Protein AF-A0A1F7PMD1-F1 (afdb_monomer_lite)

Radius of gyration: 20.6 Å; chains: 1; bounding box: 50×35×59 Å

Sequence (156 aa):
MAVTFAEVRRTFRWEDVVGRLDWDPARRLNRAHEACDRWARERSRVALVWVGAGGESRTFTYFDLARLAGRLANALRRLGIGRGDRVAALMPRVPEAYVASLAVWKLGAVFVPLFTGFGPEAPREIEFVPSLPRTESGKIQRALLRRQAAASSAQA

Structure (mmCIF, N/CA/C/O backbone):
data_AF-A0A1F7PMD1-F1
#
_entry.id   AF-A0A1F7PMD1-F1
#
loop_
_atom_site.group_PDB
_atom_site.id
_atom_site.type_symbol
_atom_site.label_atom_id
_atom_site.label_alt_id
_atom_site.label_comp_id
_atom_site.label_asym_id
_atom_site.label_entity_id
_atom_site.label_seq_id
_atom_site.pdbx_PDB_ins_code
_atom_site.Cartn_x
_atom_site.Cartn_y
_atom_site.Cartn_z
_atom_site.occupancy
_atom_site.B_iso_or_equiv
_atom_site.auth_seq_id
_atom_site.auth_comp_id
_atom_site.auth_asym_id
_atom_site.auth_atom_id
_atom_site.pdbx_PDB_model_num
ATOM 1 N N . MET A 1 1 ? 12.268 5.046 -30.726 1.00 62.03 1 MET A N 1
ATOM 2 C CA . MET A 1 1 ? 11.620 6.348 -31.002 1.00 62.03 1 MET A CA 1
ATOM 3 C C . MET A 1 1 ? 10.782 6.729 -29.794 1.00 62.03 1 MET A C 1
ATOM 5 O O . MET A 1 1 ? 10.149 5.845 -29.230 1.00 62.03 1 MET A O 1
ATOM 9 N N . ALA A 1 2 ? 10.820 7.989 -29.362 1.00 80.19 2 ALA A N 1
ATOM 10 C CA . ALA A 1 2 ? 9.961 8.467 -28.280 1.00 80.19 2 ALA A CA 1
ATOM 11 C C . ALA A 1 2 ? 8.523 8.629 -28.804 1.00 80.19 2 ALA A C 1
ATOM 13 O O . ALA A 1 2 ? 8.331 9.214 -29.865 1.00 80.19 2 ALA A O 1
ATOM 14 N N . VAL A 1 3 ? 7.536 8.091 -28.086 1.00 88.81 3 VAL A N 1
ATOM 15 C CA . VAL A 1 3 ? 6.111 8.232 -28.427 1.00 88.81 3 VAL A CA 1
ATOM 16 C C . VAL A 1 3 ? 5.634 9.619 -27.991 1.00 88.81 3 VAL A C 1
ATOM 18 O O . VAL A 1 3 ? 5.913 10.038 -26.865 1.00 88.81 3 VAL A O 1
ATOM 21 N N . THR A 1 4 ? 4.913 10.339 -28.850 1.00 96.00 4 THR A N 1
ATOM 22 C CA . THR A 1 4 ? 4.354 11.656 -28.507 1.00 96.00 4 THR A CA 1
ATOM 23 C C . THR A 1 4 ? 3.049 11.530 -27.716 1.00 96.00 4 THR A C 1
ATOM 25 O O . THR A 1 4 ? 2.311 10.551 -27.833 1.00 96.00 4 THR A O 1
ATOM 28 N N . PHE A 1 5 ?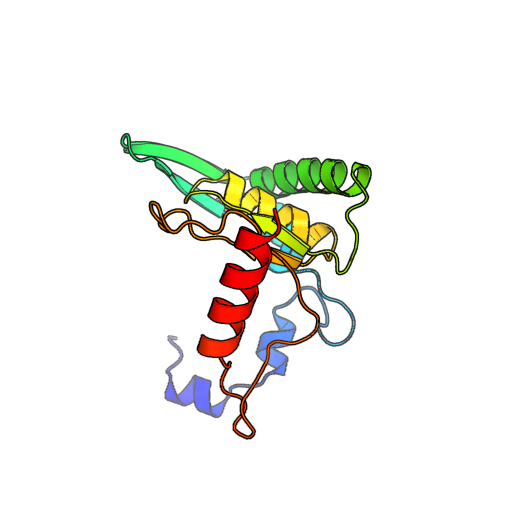 2.698 12.557 -26.937 1.00 95.38 5 PHE A N 1
ATOM 29 C CA . PHE A 1 5 ? 1.410 12.594 -26.232 1.00 95.38 5 PHE A CA 1
ATOM 30 C C . PHE A 1 5 ? 0.210 12.489 -27.189 1.00 95.38 5 PHE A C 1
ATOM 32 O O . PHE A 1 5 ? -0.750 11.774 -26.901 1.00 95.38 5 PHE A O 1
ATOM 39 N N . ALA A 1 6 ? 0.266 13.179 -28.335 1.00 96.75 6 ALA A N 1
ATOM 40 C CA . ALA A 1 6 ? -0.799 13.155 -29.337 1.00 96.75 6 ALA A CA 1
ATOM 41 C C . ALA A 1 6 ? -1.027 11.738 -29.887 1.00 96.75 6 ALA A C 1
ATOM 43 O O . ALA A 1 6 ? -2.174 11.314 -30.048 1.00 96.75 6 ALA A O 1
ATOM 44 N N . GLU A 1 7 ? 0.053 10.986 -30.111 1.00 95.44 7 GLU A N 1
ATOM 45 C CA . GLU A 1 7 ? -0.021 9.584 -30.516 1.00 95.44 7 GLU A CA 1
ATOM 46 C C . GLU A 1 7 ? -0.618 8.713 -29.418 1.00 95.44 7 GLU A C 1
ATOM 48 O O . GLU A 1 7 ? -1.604 8.036 -29.699 1.00 95.44 7 GLU A O 1
ATOM 53 N N . VAL A 1 8 ? -0.110 8.788 -28.177 1.00 94.94 8 VAL A N 1
ATOM 54 C CA . VAL A 1 8 ? -0.663 8.015 -27.046 1.00 94.94 8 VAL A CA 1
ATOM 55 C C . VAL A 1 8 ? -2.157 8.275 -26.902 1.00 94.94 8 VAL A C 1
ATOM 57 O O . VAL A 1 8 ? -2.929 7.331 -26.786 1.00 94.94 8 VAL A O 1
ATOM 60 N N . 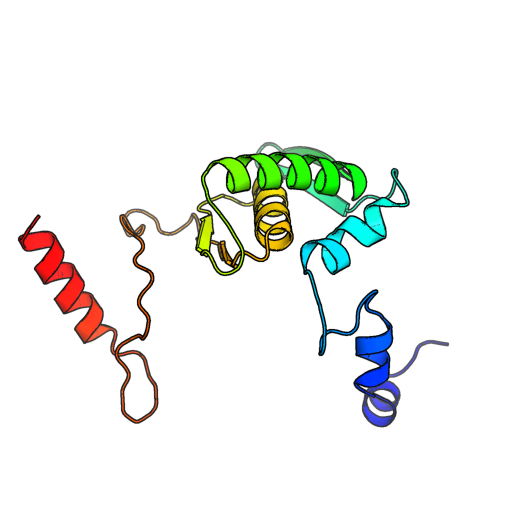ARG A 1 9 ? -2.598 9.538 -26.955 1.00 95.94 9 ARG A N 1
ATOM 61 C CA . ARG A 1 9 ? -4.022 9.883 -26.839 1.00 95.94 9 ARG A CA 1
ATOM 62 C C . ARG A 1 9 ? -4.862 9.246 -27.949 1.00 95.94 9 ARG A C 1
ATOM 64 O O . ARG A 1 9 ? -5.971 8.792 -27.680 1.00 95.94 9 ARG A O 1
ATOM 71 N N . ARG A 1 10 ? -4.362 9.227 -29.187 1.00 96.81 10 ARG A N 1
ATOM 72 C CA . ARG A 1 10 ? -5.074 8.658 -30.344 1.00 96.81 10 ARG A CA 1
ATOM 73 C C . ARG A 1 10 ? -5.130 7.129 -30.287 1.00 96.81 10 ARG A C 1
ATOM 75 O O . ARG A 1 10 ? -6.135 6.531 -30.679 1.00 96.81 10 ARG A O 1
ATOM 82 N N . THR A 1 11 ? -4.053 6.492 -29.836 1.00 96.12 11 THR A N 1
ATOM 83 C CA . THR A 1 11 ? -3.909 5.031 -29.863 1.00 96.12 11 THR A CA 1
ATOM 84 C C . THR A 1 11 ? -4.258 4.348 -28.549 1.00 96.12 11 THR A C 1
ATOM 86 O O . THR A 1 11 ? -4.367 3.131 -28.552 1.00 96.12 11 THR A O 1
ATOM 89 N N . PHE A 1 12 ? -4.491 5.088 -27.460 1.00 96.62 12 PHE A N 1
ATOM 90 C CA . PHE A 1 12 ? -4.806 4.529 -26.145 1.00 96.62 12 PHE A CA 1
ATOM 91 C C . PHE A 1 12 ? -5.970 3.537 -26.194 1.00 96.62 12 PHE A C 1
ATOM 93 O O . PHE A 1 12 ? -7.048 3.850 -26.713 1.00 96.62 12 PHE A O 1
ATOM 100 N N . ARG A 1 13 ? -5.761 2.364 -25.599 1.00 96.25 13 ARG A N 1
ATOM 101 C CA . ARG A 1 13 ? -6.778 1.343 -25.351 1.00 96.25 13 ARG A CA 1
ATOM 102 C C . ARG A 1 13 ? -6.681 0.887 -23.900 1.00 96.25 13 ARG A C 1
ATOM 104 O O . ARG A 1 13 ? -5.585 0.771 -23.352 1.00 96.25 13 ARG A O 1
ATOM 111 N N . TRP A 1 14 ? -7.823 0.637 -23.262 1.00 94.44 14 TRP A N 1
ATOM 112 C CA . TRP A 1 14 ? -7.833 0.141 -21.880 1.00 94.44 14 TRP A CA 1
ATOM 113 C C . TRP A 1 14 ? -7.250 -1.266 -21.795 1.00 94.44 14 TRP A C 1
ATOM 115 O O . TRP A 1 14 ? -6.591 -1.607 -20.814 1.00 94.44 14 TRP A O 1
ATOM 125 N N . GLU A 1 15 ? -7.425 -2.039 -22.857 1.00 94.81 15 GLU A N 1
ATOM 126 C CA . GLU A 1 15 ? -6.883 -3.375 -23.051 1.00 94.81 15 GLU A CA 1
ATOM 127 C C . GLU A 1 15 ? -5.352 -3.374 -22.945 1.00 94.81 15 GLU A C 1
ATOM 129 O O . GLU A 1 15 ? -4.791 -4.264 -22.310 1.00 94.81 15 GLU A O 1
ATOM 134 N N . ASP A 1 16 ? -4.675 -2.333 -23.446 1.00 94.38 16 ASP A N 1
ATOM 135 C CA . ASP A 1 16 ? -3.215 -2.194 -23.337 1.00 94.38 16 ASP A CA 1
ATOM 136 C C . ASP A 1 16 ? -2.756 -1.939 -21.897 1.00 94.38 16 ASP A C 1
ATOM 138 O O . ASP A 1 16 ? -1.632 -2.276 -21.523 1.00 94.38 16 ASP A O 1
ATOM 142 N N . VAL A 1 17 ? -3.597 -1.298 -21.079 1.00 93.88 17 VAL A N 1
ATOM 143 C CA . VAL A 1 17 ? -3.312 -1.058 -19.658 1.00 93.88 17 VAL A CA 1
ATOM 144 C C . VAL A 1 17 ? -3.564 -2.330 -18.860 1.00 93.88 17 VAL A C 1
ATOM 146 O O . VAL A 1 17 ? -2.716 -2.730 -18.063 1.00 93.88 17 VAL A O 1
ATOM 149 N N . VAL A 1 18 ? -4.707 -2.977 -19.095 1.00 94.81 18 VAL A N 1
ATOM 150 C CA . VAL A 1 18 ? -5.086 -4.235 -18.442 1.00 94.81 18 VAL A CA 1
ATOM 151 C C . VAL A 1 18 ? -4.097 -5.347 -18.790 1.00 94.81 18 VAL A C 1
ATOM 153 O O . VAL A 1 18 ? -3.675 -6.073 -17.897 1.00 94.81 18 VAL A O 1
ATOM 156 N N . GLY A 1 19 ? -3.630 -5.414 -20.039 1.00 94.94 19 GLY A N 1
ATOM 157 C CA . GLY A 1 19 ? -2.637 -6.389 -20.495 1.00 94.94 19 GLY A CA 1
ATOM 158 C C . GLY A 1 19 ? -1.256 -6.265 -19.838 1.00 94.94 19 GLY A C 1
ATOM 159 O O . GLY A 1 19 ? -0.424 -7.150 -20.011 1.00 94.94 19 GLY A O 1
ATOM 160 N N . ARG A 1 20 ? -0.988 -5.195 -19.071 1.00 94.69 20 ARG A N 1
ATOM 161 C CA . ARG A 1 20 ? 0.248 -5.037 -18.274 1.00 94.69 20 ARG A CA 1
ATOM 162 C C . ARG A 1 20 ? 0.144 -5.625 -16.867 1.00 94.69 20 ARG A C 1
ATOM 164 O O . ARG A 1 20 ? 1.144 -5.618 -16.142 1.00 94.69 20 ARG A O 1
ATOM 171 N N . LEU A 1 21 ? -1.046 -6.027 -16.438 1.00 96.19 21 LEU A N 1
ATOM 172 C CA . LEU A 1 21 ? -1.263 -6.696 -15.159 1.00 96.19 21 LEU A CA 1
ATOM 173 C C . LEU A 1 21 ? -0.997 -8.194 -15.318 1.00 96.19 21 LEU A C 1
ATOM 175 O O . LEU A 1 21 ? -1.199 -8.752 -16.395 1.00 96.19 21 LEU A O 1
ATOM 179 N N . ASP A 1 22 ? -0.573 -8.858 -14.244 1.00 95.75 22 ASP A N 1
ATOM 180 C CA . ASP A 1 22 ? -0.446 -10.321 -14.260 1.00 95.75 22 ASP A CA 1
ATOM 181 C C . ASP A 1 22 ? -1.828 -11.004 -14.237 1.00 95.75 22 ASP A C 1
ATOM 183 O O . ASP A 1 22 ? -1.946 -12.188 -14.565 1.00 95.75 22 ASP A O 1
ATOM 187 N N . TRP A 1 23 ? -2.873 -10.273 -13.831 1.00 93.81 23 TRP A N 1
ATOM 188 C CA . TRP A 1 23 ? -4.239 -10.772 -13.702 1.00 93.81 23 TRP A CA 1
ATOM 189 C C . TRP A 1 23 ? -5.283 -9.924 -14.430 1.00 93.81 23 TRP A C 1
ATOM 191 O O . TRP A 1 23 ? -5.123 -8.720 -14.603 1.00 93.81 23 TRP A O 1
ATOM 201 N N . ASP A 1 24 ? -6.409 -10.562 -14.766 1.00 93.31 24 ASP A N 1
ATOM 202 C CA . ASP A 1 24 ? -7.618 -9.894 -15.248 1.00 93.31 24 ASP A CA 1
ATOM 203 C C . ASP A 1 24 ? -8.362 -9.218 -14.076 1.00 93.31 24 ASP A C 1
ATOM 205 O O . ASP A 1 24 ? -8.994 -9.913 -13.266 1.00 93.31 24 ASP A O 1
ATOM 209 N N . PRO A 1 25 ? -8.352 -7.873 -13.986 1.00 92.06 25 PRO A N 1
ATOM 210 C CA . PRO A 1 25 ? -8.960 -7.148 -12.881 1.00 92.06 25 PRO A CA 1
ATOM 211 C C . PRO A 1 25 ? -10.486 -7.295 -12.824 1.00 92.06 25 PRO A C 1
ATOM 213 O O . PRO A 1 25 ? -11.053 -7.078 -11.752 1.00 92.06 25 PRO A O 1
ATOM 216 N N . ALA A 1 26 ? -11.150 -7.688 -13.919 1.00 90.50 26 ALA A N 1
ATOM 217 C CA . ALA A 1 26 ? -12.588 -7.959 -13.919 1.00 90.50 26 ALA A CA 1
ATOM 218 C C . ALA A 1 26 ? -12.937 -9.254 -13.166 1.00 90.50 26 ALA A C 1
ATOM 220 O O . ALA A 1 26 ? -14.056 -9.408 -12.679 1.00 90.50 26 ALA A O 1
ATOM 221 N N . ARG A 1 27 ? -11.980 -10.183 -13.043 1.00 92.69 27 ARG A N 1
ATOM 222 C CA . ARG A 1 27 ? -12.169 -11.475 -12.366 1.00 92.69 27 ARG A CA 1
ATOM 223 C C . ARG A 1 27 ? -11.476 -11.526 -11.014 1.00 92.69 27 ARG A C 1
ATOM 225 O O . ARG A 1 27 ? -12.065 -11.959 -10.024 1.00 92.69 27 ARG A O 1
ATOM 232 N N . ARG A 1 28 ? -10.202 -11.137 -10.967 1.00 92.31 28 ARG A N 1
ATOM 233 C CA . ARG A 1 28 ? -9.369 -11.245 -9.769 1.00 92.31 28 ARG A CA 1
ATOM 234 C C . ARG A 1 28 ? -8.206 -10.270 -9.833 1.00 92.31 28 ARG A C 1
ATOM 236 O O . ARG A 1 28 ? -7.468 -10.223 -10.803 1.00 92.31 28 ARG A O 1
ATOM 243 N N . LEU A 1 29 ? -7.979 -9.578 -8.724 1.00 94.94 29 LEU A N 1
ATOM 244 C CA . LEU A 1 29 ? -6.812 -8.731 -8.532 1.00 94.94 29 LEU A CA 1
ATOM 245 C C . LEU A 1 29 ? -6.394 -8.762 -7.062 1.00 94.94 29 LEU A C 1
ATOM 247 O O . LEU A 1 29 ? -7.232 -8.770 -6.160 1.00 94.94 29 LEU A O 1
ATOM 251 N N . ASN A 1 30 ? -5.095 -8.717 -6.812 1.00 97.00 30 ASN A N 1
ATOM 252 C CA . ASN A 1 30 ? -4.505 -8.418 -5.512 1.00 97.00 30 ASN A CA 1
ATOM 253 C C . ASN A 1 30 ? -3.433 -7.341 -5.704 1.00 97.00 30 ASN A C 1
ATOM 255 O O . ASN A 1 30 ? -2.453 -7.523 -6.425 1.00 97.00 30 ASN A O 1
ATOM 259 N N . ARG A 1 31 ? -3.617 -6.201 -5.040 1.00 96.81 31 ARG A N 1
ATOM 260 C CA . ARG A 1 31 ? -2.732 -5.045 -5.214 1.00 96.81 31 ARG A CA 1
ATOM 261 C C . ARG A 1 31 ? -1.302 -5.322 -4.757 1.00 96.81 31 ARG A C 1
ATOM 263 O O . ARG A 1 31 ? -0.380 -4.794 -5.362 1.00 96.81 31 ARG A O 1
ATOM 270 N N . ALA A 1 32 ? -1.103 -6.158 -3.736 1.00 98.00 32 ALA A N 1
ATOM 271 C CA . ALA A 1 32 ? 0.239 -6.495 -3.272 1.00 98.00 32 ALA A CA 1
ATOM 272 C C . ALA A 1 32 ? 1.025 -7.319 -4.299 1.00 98.00 32 ALA A C 1
ATOM 274 O O . ALA A 1 32 ? 2.240 -7.166 -4.395 1.00 98.00 32 ALA A O 1
ATOM 275 N N . HIS A 1 33 ? 0.344 -8.147 -5.097 1.00 97.94 33 HIS A N 1
ATOM 276 C CA . HIS A 1 33 ? 1.001 -8.902 -6.162 1.00 97.94 33 HIS A CA 1
ATOM 277 C C . HIS A 1 33 ? 1.482 -7.990 -7.284 1.00 97.94 33 HIS A C 1
ATOM 279 O O . HIS A 1 33 ? 2.671 -7.982 -7.593 1.00 97.94 33 HIS A O 1
ATOM 285 N N . GLU A 1 34 ? 0.580 -7.168 -7.827 1.00 97.50 34 GLU A N 1
ATOM 286 C CA . GLU A 1 34 ? 0.896 -6.256 -8.935 1.00 97.50 34 GLU A CA 1
ATOM 287 C C . GLU A 1 34 ? 1.936 -5.198 -8.549 1.00 97.50 34 GLU A C 1
ATOM 289 O O . GLU A 1 34 ? 2.793 -4.822 -9.358 1.00 97.50 34 GLU A O 1
ATOM 294 N N . ALA A 1 35 ? 1.868 -4.719 -7.303 1.00 97.12 35 ALA A N 1
ATOM 295 C CA . ALA A 1 35 ? 2.771 -3.699 -6.790 1.00 97.12 35 ALA A CA 1
ATOM 296 C C . ALA A 1 35 ? 4.106 -4.267 -6.295 1.00 97.12 35 ALA A C 1
ATOM 298 O O . ALA A 1 35 ? 5.089 -3.537 -6.323 1.00 97.12 35 ALA A O 1
ATOM 299 N N . CYS A 1 36 ? 4.165 -5.522 -5.830 1.00 98.31 36 CYS A N 1
ATOM 300 C CA . CYS A 1 36 ? 5.359 -6.057 -5.170 1.00 98.31 36 CYS A CA 1
ATOM 301 C C . CYS A 1 36 ? 5.713 -7.493 -5.574 1.00 98.31 36 CYS A C 1
ATOM 303 O O . CYS A 1 36 ? 6.815 -7.723 -6.069 1.00 98.31 36 CYS A O 1
ATOM 305 N N . ASP A 1 37 ? 4.824 -8.469 -5.368 1.00 98.06 37 ASP A N 1
ATOM 306 C CA . ASP A 1 37 ? 5.222 -9.888 -5.439 1.00 98.06 37 ASP A CA 1
ATOM 307 C C . ASP A 1 37 ? 5.693 -10.321 -6.828 1.00 98.06 37 ASP A C 1
ATOM 309 O O . ASP A 1 37 ? 6.651 -11.090 -6.934 1.00 98.06 37 ASP A O 1
ATOM 313 N N . ARG A 1 38 ? 5.088 -9.797 -7.903 1.00 97.25 38 ARG A N 1
ATOM 314 C CA . ARG A 1 38 ? 5.528 -10.131 -9.267 1.00 97.25 38 ARG A CA 1
ATOM 315 C C . ARG A 1 38 ? 6.959 -9.679 -9.560 1.00 97.25 38 ARG A C 1
ATOM 317 O O . ARG A 1 38 ? 7.676 -10.342 -10.305 1.00 97.25 38 ARG A O 1
ATOM 324 N N . TRP A 1 39 ? 7.394 -8.598 -8.918 1.00 97.94 39 TRP A N 1
ATOM 325 C CA . TRP A 1 39 ? 8.738 -8.038 -9.052 1.00 97.94 39 TRP A CA 1
ATOM 326 C C . TRP A 1 39 ? 9.754 -8.711 -8.122 1.00 97.94 39 TRP A C 1
ATOM 328 O O . TRP A 1 39 ? 10.951 -8.658 -8.388 1.00 97.94 39 TRP A O 1
ATOM 338 N N . ALA A 1 40 ? 9.294 -9.398 -7.071 1.00 97.44 40 ALA A N 1
ATOM 339 C CA . ALA A 1 40 ? 10.142 -10.104 -6.108 1.00 97.44 40 ALA A CA 1
ATOM 340 C C . ALA A 1 40 ? 10.829 -11.364 -6.676 1.00 97.44 40 ALA A C 1
ATOM 342 O O . ALA A 1 40 ? 11.667 -11.959 -5.994 1.00 97.44 40 ALA A O 1
ATOM 343 N N . ARG A 1 41 ? 10.495 -11.772 -7.913 1.00 94.38 41 ARG A N 1
ATOM 344 C CA . ARG A 1 41 ? 11.169 -12.866 -8.638 1.00 94.38 41 ARG A CA 1
ATOM 345 C C . ARG A 1 41 ? 12.659 -12.573 -8.842 1.00 94.38 41 ARG A C 1
ATOM 347 O O . ARG A 1 41 ? 13.482 -13.476 -8.732 1.00 94.38 41 ARG A O 1
ATOM 354 N N . GLU A 1 42 ? 13.000 -11.308 -9.079 1.00 96.44 42 GLU A N 1
ATOM 355 C CA . GLU A 1 42 ? 14.379 -10.829 -9.130 1.00 96.44 42 GLU A CA 1
ATOM 356 C C . GLU A 1 42 ? 14.788 -10.310 -7.745 1.00 96.44 42 GLU A C 1
ATOM 358 O O . GLU A 1 42 ? 14.464 -9.190 -7.349 1.00 96.44 42 GLU A O 1
ATOM 363 N N . ARG A 1 43 ? 15.497 -11.145 -6.979 1.00 96.50 43 ARG A N 1
ATOM 364 C CA . ARG A 1 43 ? 15.753 -10.888 -5.550 1.00 96.50 43 ARG A CA 1
ATOM 365 C C . ARG A 1 43 ? 16.577 -9.634 -5.270 1.00 96.50 43 ARG A C 1
ATOM 367 O O . ARG A 1 43 ? 16.439 -9.067 -4.196 1.00 96.50 43 ARG A O 1
ATOM 374 N N . SER A 1 44 ? 17.419 -9.213 -6.208 1.00 97.88 44 SER A N 1
ATOM 375 C CA . SER A 1 44 ? 18.270 -8.022 -6.099 1.00 97.88 44 SER A CA 1
ATOM 376 C C . SER A 1 44 ? 17.568 -6.728 -6.505 1.00 97.88 44 SER A C 1
ATOM 378 O O . SER A 1 44 ? 18.132 -5.648 -6.325 1.00 97.88 44 SER A O 1
ATOM 380 N N . ARG A 1 45 ? 16.353 -6.797 -7.061 1.00 98.44 45 ARG A N 1
ATOM 381 C CA . ARG A 1 45 ? 15.676 -5.618 -7.598 1.00 98.44 45 ARG A CA 1
ATOM 382 C C . ARG A 1 45 ? 15.234 -4.684 -6.478 1.00 98.44 45 ARG A C 1
ATOM 384 O O . ARG A 1 45 ? 14.363 -5.022 -5.673 1.00 98.44 45 ARG A O 1
ATOM 391 N N . VAL A 1 46 ? 15.813 -3.489 -6.457 1.00 98.44 46 VAL A N 1
ATOM 392 C CA . VAL A 1 46 ? 15.492 -2.441 -5.482 1.00 98.44 46 VAL A CA 1
ATOM 393 C C . VAL A 1 46 ? 14.057 -1.946 -5.678 1.00 98.44 46 VAL A C 1
ATOM 395 O O . VAL A 1 46 ? 13.634 -1.664 -6.800 1.00 98.44 46 VAL A O 1
ATOM 398 N N . ALA A 1 47 ? 13.318 -1.843 -4.573 1.00 98.31 47 ALA A N 1
ATOM 399 C CA . ALA A 1 47 ? 11.944 -1.342 -4.535 1.00 98.31 47 ALA A CA 1
ATOM 400 C C . ALA A 1 47 ? 11.835 -0.010 -3.790 1.00 98.31 47 ALA A C 1
ATOM 402 O O . ALA A 1 47 ? 11.103 0.882 -4.209 1.00 98.31 47 ALA A O 1
ATOM 403 N N . LEU A 1 48 ? 12.557 0.115 -2.675 1.00 98.31 48 LEU A N 1
ATOM 404 C CA . LEU A 1 48 ? 12.478 1.264 -1.787 1.00 98.31 48 LEU A CA 1
ATOM 405 C C . LEU A 1 48 ? 13.877 1.644 -1.315 1.00 98.31 48 LEU A C 1
ATOM 407 O O . LEU A 1 48 ? 14.590 0.820 -0.748 1.00 98.31 48 LEU A O 1
ATOM 411 N N . VAL A 1 49 ? 14.224 2.912 -1.492 1.00 98.19 49 VAL A N 1
ATOM 412 C CA . VAL A 1 49 ? 15.323 3.559 -0.775 1.00 98.19 49 VAL A CA 1
ATOM 413 C C . VAL A 1 49 ? 14.676 4.508 0.217 1.00 98.19 49 VAL A C 1
ATOM 415 O O . VAL A 1 49 ? 13.962 5.434 -0.170 1.00 98.19 49 VAL A O 1
ATOM 418 N N . TRP A 1 50 ? 14.858 4.233 1.499 1.00 98.25 50 TRP A N 1
ATOM 419 C CA . TRP A 1 50 ? 14.333 5.052 2.577 1.00 98.25 50 TRP A CA 1
ATOM 420 C C . TRP A 1 50 ? 15.460 5.863 3.194 1.00 98.25 50 TRP A C 1
ATOM 422 O O . TRP A 1 50 ? 16.494 5.297 3.530 1.00 98.25 50 TRP A O 1
ATOM 432 N N . VAL A 1 51 ? 15.225 7.159 3.379 1.00 97.56 51 VAL A N 1
ATOM 433 C CA . VAL A 1 51 ? 16.125 8.065 4.093 1.00 97.56 51 VAL A CA 1
ATOM 434 C C . VAL A 1 51 ? 15.405 8.549 5.343 1.00 97.56 51 VAL A C 1
ATOM 436 O O . VAL A 1 51 ? 14.291 9.076 5.259 1.00 97.56 51 VAL A O 1
ATOM 439 N N . GLY A 1 52 ? 16.018 8.315 6.495 1.00 95.38 52 GLY A N 1
ATOM 440 C CA . GLY A 1 52 ? 15.509 8.737 7.787 1.00 95.38 52 GLY A CA 1
ATOM 441 C C . GLY A 1 52 ? 15.830 10.190 8.106 1.00 95.38 52 GLY A C 1
ATOM 442 O O . GLY A 1 52 ? 16.563 10.872 7.390 1.00 95.38 52 GLY A O 1
ATOM 443 N N . ALA A 1 53 ? 15.248 10.685 9.198 1.00 92.00 53 ALA A N 1
ATOM 444 C CA . ALA A 1 53 ? 15.411 12.079 9.606 1.00 92.00 53 ALA A CA 1
ATOM 445 C C . ALA A 1 53 ? 16.848 12.402 10.054 1.00 92.00 53 ALA A C 1
ATOM 447 O O . ALA A 1 53 ? 17.259 13.555 9.961 1.00 92.00 53 ALA A O 1
ATOM 448 N N . GLY A 1 54 ? 17.605 11.396 10.509 1.00 94.06 54 GLY A N 1
ATOM 449 C CA . GLY A 1 54 ? 19.019 11.519 10.868 1.00 94.06 54 GLY A CA 1
ATOM 450 C C . GLY A 1 54 ? 19.972 11.364 9.680 1.00 94.06 54 GLY A C 1
ATOM 451 O O . GLY A 1 54 ? 21.184 11.359 9.877 1.00 94.06 54 GLY A O 1
ATOM 452 N N . GLY A 1 55 ? 19.449 11.231 8.455 1.00 94.12 55 GLY A N 1
ATOM 453 C CA . GLY A 1 55 ? 20.240 11.019 7.240 1.00 94.12 55 GLY A CA 1
ATOM 454 C C . GLY A 1 55 ? 20.650 9.565 7.003 1.00 94.12 55 GLY A C 1
ATOM 455 O O . GLY A 1 55 ? 21.291 9.268 5.994 1.00 94.12 55 GLY A O 1
ATOM 456 N N . GLU A 1 56 ? 20.269 8.639 7.884 1.00 96.06 56 GLU A N 1
ATOM 457 C CA . GLU A 1 56 ? 20.483 7.216 7.671 1.00 96.06 56 GLU A CA 1
ATOM 458 C C . GLU A 1 56 ? 19.681 6.722 6.461 1.00 96.06 56 GLU A C 1
ATOM 460 O O . GLU A 1 56 ? 18.549 7.146 6.231 1.00 96.06 56 GLU A O 1
ATOM 465 N N . SER A 1 57 ? 20.250 5.796 5.690 1.00 97.12 57 SER A N 1
ATOM 466 C CA . SER A 1 57 ? 19.587 5.223 4.521 1.00 97.12 57 SER A CA 1
ATOM 467 C C . SER A 1 57 ? 19.446 3.714 4.655 1.00 97.12 57 SER A C 1
ATOM 469 O O . SER A 1 57 ? 20.355 3.025 5.123 1.00 97.12 57 SER A O 1
ATOM 471 N N . ARG A 1 58 ? 18.291 3.191 4.245 1.00 97.94 58 ARG A N 1
ATOM 472 C CA . ARG A 1 58 ? 18.020 1.754 4.146 1.00 97.94 58 ARG A CA 1
ATOM 473 C C . ARG A 1 58 ? 17.446 1.445 2.772 1.00 97.94 58 ARG A C 1
ATOM 475 O O . ARG A 1 58 ? 16.463 2.056 2.355 1.00 97.94 58 ARG A O 1
ATOM 482 N N . THR A 1 59 ? 18.014 0.447 2.109 1.00 98.50 59 THR A N 1
ATOM 483 C CA . THR A 1 59 ? 17.525 -0.052 0.820 1.00 98.50 59 THR A CA 1
ATOM 484 C C . THR A 1 59 ? 16.813 -1.380 1.021 1.00 98.50 59 THR A C 1
ATOM 486 O O . THR A 1 59 ? 17.344 -2.280 1.666 1.00 98.50 59 THR A O 1
ATOM 489 N N . PHE A 1 60 ? 15.619 -1.506 0.448 1.00 98.62 60 PHE A N 1
ATOM 490 C CA . PHE A 1 60 ? 14.825 -2.727 0.445 1.00 98.62 60 PHE A CA 1
ATOM 491 C C . PHE A 1 60 ? 14.580 -3.177 -0.989 1.00 98.62 60 PHE A C 1
ATOM 493 O O . PHE A 1 60 ? 14.167 -2.391 -1.853 1.00 98.62 60 PHE A O 1
ATOM 500 N N . THR A 1 61 ? 14.794 -4.463 -1.234 1.00 98.81 61 THR A N 1
ATOM 501 C CA . THR A 1 61 ? 14.399 -5.098 -2.490 1.00 98.81 61 THR A CA 1
ATOM 502 C C . THR A 1 61 ? 12.908 -5.430 -2.484 1.00 98.81 61 THR A C 1
ATOM 504 O O . THR A 1 61 ? 12.270 -5.504 -1.427 1.00 98.81 61 THR A O 1
ATOM 507 N N . TYR A 1 62 ? 12.338 -5.693 -3.662 1.00 98.75 62 TYR A N 1
ATOM 508 C CA . TYR A 1 62 ? 10.981 -6.246 -3.756 1.00 98.75 62 TYR A CA 1
ATOM 509 C C . TYR A 1 62 ? 10.857 -7.564 -2.981 1.00 98.75 62 TYR A C 1
ATOM 511 O O . TYR A 1 62 ? 9.829 -7.820 -2.355 1.00 98.75 62 TYR A O 1
ATOM 519 N N . PHE A 1 63 ? 11.919 -8.375 -2.966 1.00 98.75 63 PHE A N 1
ATOM 520 C CA . PHE A 1 63 ? 11.969 -9.615 -2.198 1.00 98.75 63 PHE A CA 1
ATOM 521 C C . PHE A 1 63 ? 11.887 -9.368 -0.684 1.00 98.75 63 PHE A C 1
ATOM 523 O O . PHE A 1 63 ? 11.118 -10.043 0.008 1.00 98.75 63 PHE A O 1
ATOM 530 N N . ASP A 1 64 ? 12.614 -8.376 -0.165 1.00 98.62 64 ASP A N 1
ATOM 531 C CA . ASP A 1 64 ? 12.568 -8.018 1.258 1.00 98.62 64 ASP A CA 1
ATOM 532 C C . ASP A 1 64 ? 11.173 -7.559 1.678 1.00 98.62 64 ASP A C 1
ATOM 534 O O . ASP A 1 64 ? 10.627 -8.055 2.671 1.00 98.62 64 ASP A O 1
ATOM 538 N N . LEU A 1 65 ? 10.573 -6.655 0.895 1.00 98.75 65 LEU A N 1
ATOM 539 C CA . LEU A 1 65 ? 9.231 -6.140 1.159 1.00 98.75 65 LEU A CA 1
ATOM 540 C C . LEU A 1 65 ? 8.179 -7.252 1.084 1.00 98.75 65 LEU A C 1
ATOM 542 O O . LEU A 1 65 ? 7.368 -7.375 2.002 1.00 98.75 65 LEU A O 1
ATOM 546 N N . ALA A 1 66 ? 8.224 -8.110 0.059 1.00 98.69 66 ALA A N 1
ATOM 547 C CA . ALA A 1 66 ? 7.301 -9.236 -0.086 1.00 98.69 66 ALA A CA 1
ATOM 548 C C . ALA A 1 66 ? 7.391 -10.206 1.104 1.00 98.69 66 ALA A C 1
ATOM 550 O O . ALA A 1 66 ? 6.361 -10.642 1.635 1.00 98.69 66 ALA A O 1
ATOM 551 N N . ARG A 1 67 ? 8.613 -10.502 1.570 1.00 98.62 67 ARG A N 1
ATOM 552 C CA . ARG A 1 67 ? 8.862 -11.373 2.727 1.00 98.62 67 ARG A CA 1
ATOM 553 C C . ARG A 1 67 ? 8.330 -10.766 4.024 1.00 98.62 67 ARG A C 1
ATOM 555 O O . ARG A 1 67 ? 7.633 -11.451 4.776 1.00 98.62 67 ARG A O 1
ATOM 562 N N . LEU A 1 68 ? 8.644 -9.500 4.302 1.00 98.75 68 LEU A N 1
ATOM 563 C CA . LEU A 1 68 ? 8.168 -8.801 5.501 1.00 98.75 68 LEU A CA 1
ATOM 564 C C . LEU A 1 68 ? 6.639 -8.672 5.497 1.00 98.75 68 LEU A C 1
ATOM 566 O O . LEU A 1 68 ? 5.992 -9.001 6.493 1.00 98.75 68 LEU A O 1
ATOM 570 N N . ALA A 1 69 ? 6.057 -8.294 4.358 1.00 98.75 69 ALA A N 1
ATOM 571 C CA . ALA A 1 69 ? 4.612 -8.181 4.194 1.00 98.75 69 ALA A CA 1
ATOM 572 C C . ALA A 1 69 ? 3.913 -9.539 4.346 1.00 98.75 69 ALA A C 1
ATOM 574 O O . ALA A 1 69 ? 2.853 -9.615 4.958 1.00 98.75 69 ALA A O 1
ATOM 575 N N . GLY A 1 70 ? 4.510 -10.629 3.851 1.00 98.75 70 GLY A N 1
ATOM 576 C CA . GLY A 1 70 ? 3.996 -11.985 4.057 1.00 98.75 70 GLY A CA 1
ATOM 577 C C . GLY A 1 70 ? 3.967 -12.390 5.535 1.00 98.75 70 GLY A C 1
ATOM 578 O O . GLY A 1 70 ? 2.968 -12.936 6.009 1.00 98.75 70 GLY A O 1
ATOM 579 N N . ARG A 1 71 ? 5.025 -12.068 6.294 1.00 98.75 71 ARG A N 1
ATOM 580 C CA . ARG A 1 71 ? 5.072 -12.315 7.748 1.00 98.75 71 ARG A CA 1
ATOM 581 C C . ARG A 1 71 ? 3.978 -11.546 8.485 1.00 98.75 71 ARG A C 1
ATOM 583 O O . ARG A 1 71 ? 3.274 -12.140 9.301 1.00 98.75 71 ARG A O 1
ATOM 590 N N . LEU A 1 72 ? 3.819 -10.258 8.180 1.00 98.75 72 LEU A N 1
ATOM 591 C CA . LEU A 1 72 ? 2.795 -9.421 8.801 1.00 98.75 72 LEU A CA 1
ATOM 592 C C . LEU A 1 72 ? 1.379 -9.854 8.395 1.00 98.75 72 LEU A C 1
ATOM 594 O O . LEU A 1 72 ? 0.518 -9.959 9.260 1.00 98.75 72 LEU A O 1
ATOM 598 N N . ALA A 1 73 ? 1.143 -10.202 7.127 1.00 98.75 73 ALA A N 1
ATOM 599 C CA . ALA A 1 73 ? -0.148 -10.717 6.666 1.00 98.75 73 ALA A CA 1
ATOM 600 C C . ALA A 1 73 ? -0.550 -11.988 7.428 1.00 98.75 73 ALA A C 1
ATOM 602 O O . ALA A 1 73 ? -1.695 -12.131 7.846 1.00 98.75 73 ALA A O 1
ATOM 603 N N . ASN A 1 74 ? 0.398 -12.897 7.676 1.00 98.75 74 ASN A N 1
ATOM 604 C CA . ASN A 1 74 ? 0.137 -14.091 8.478 1.00 98.75 74 ASN A CA 1
ATOM 605 C C . ASN A 1 74 ? -0.174 -13.759 9.946 1.00 98.75 74 ASN A C 1
ATOM 607 O O . ASN A 1 74 ? -1.024 -14.416 10.543 1.00 98.75 74 ASN A O 1
ATOM 611 N N . ALA A 1 75 ? 0.488 -12.754 10.526 1.00 98.62 75 ALA A N 1
ATOM 612 C CA . ALA A 1 75 ? 0.179 -12.291 11.877 1.00 98.62 75 ALA A CA 1
ATOM 613 C C . ALA A 1 75 ? -1.225 -11.673 11.958 1.00 98.62 75 ALA A C 1
ATOM 615 O O . ALA A 1 75 ? -2.013 -12.085 12.802 1.00 98.62 75 ALA A O 1
ATOM 616 N N . LEU A 1 76 ? -1.567 -10.771 11.034 1.00 98.44 76 LEU A N 1
ATOM 617 C CA . LEU A 1 76 ? -2.893 -10.152 10.941 1.00 98.44 76 LEU A CA 1
ATOM 618 C C . LEU A 1 76 ? -3.998 -11.195 10.723 1.00 98.44 76 LEU A C 1
ATOM 620 O O . LEU A 1 76 ? -5.031 -11.131 11.382 1.00 98.44 76 LEU A O 1
ATOM 624 N N . ARG A 1 77 ? -3.761 -12.211 9.882 1.00 98.56 77 ARG A N 1
ATOM 625 C CA . ARG A 1 77 ? -4.712 -13.319 9.695 1.00 98.56 77 ARG A CA 1
ATOM 626 C C . ARG A 1 77 ? -4.984 -14.074 10.998 1.00 98.56 77 ARG A C 1
ATOM 628 O O . ARG A 1 77 ? -6.125 -14.432 11.259 1.00 98.56 77 ARG A O 1
ATOM 635 N N . ARG A 1 78 ? -3.957 -14.309 11.826 1.00 98.50 78 ARG A N 1
ATOM 636 C CA . ARG A 1 78 ? -4.128 -14.951 13.145 1.00 98.50 78 ARG A CA 1
ATOM 637 C C . ARG A 1 78 ? -4.907 -14.086 14.135 1.00 98.50 78 ARG A C 1
ATOM 639 O O . ARG A 1 78 ? -5.511 -14.635 15.045 1.00 98.50 78 ARG A O 1
ATOM 646 N N . LEU A 1 79 ? -4.916 -12.769 13.941 1.00 98.06 79 LEU A N 1
ATOM 647 C CA . LEU A 1 79 ? -5.757 -11.833 14.691 1.00 98.06 79 LEU A CA 1
ATOM 648 C C . LEU A 1 79 ? -7.188 -11.738 14.130 1.00 98.06 79 LEU A C 1
ATOM 650 O O . LEU A 1 79 ? -7.957 -10.894 14.574 1.00 98.06 79 LEU A O 1
ATOM 654 N N . GLY A 1 80 ? -7.547 -12.579 13.154 1.00 98.19 80 GLY A N 1
ATOM 655 C CA . GLY A 1 80 ? -8.886 -12.631 12.567 1.00 98.19 80 GLY A CA 1
ATOM 656 C C . GLY A 1 80 ? -9.101 -11.707 11.369 1.00 98.19 80 GLY A C 1
ATOM 657 O O . GLY A 1 80 ? -10.191 -11.712 10.813 1.00 98.19 80 GLY A O 1
ATOM 658 N N . ILE A 1 81 ? -8.083 -10.958 10.929 1.00 98.38 81 ILE A N 1
ATOM 659 C CA . ILE A 1 81 ? -8.222 -10.038 9.792 1.00 98.38 81 ILE A CA 1
ATOM 660 C C . ILE A 1 81 ? -8.324 -10.815 8.477 1.00 98.38 81 ILE A C 1
ATOM 662 O O . ILE A 1 81 ? -7.421 -11.579 8.107 1.00 98.38 8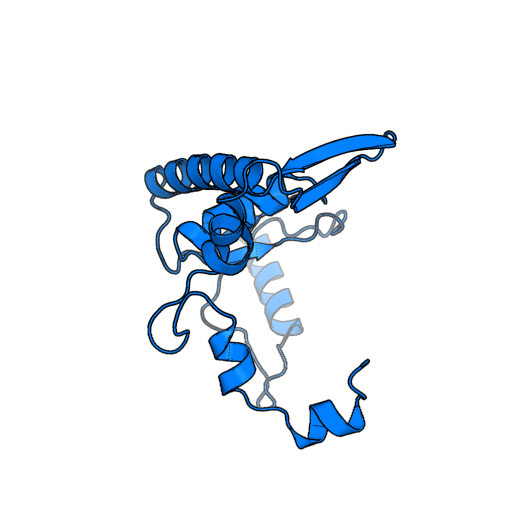1 ILE A O 1
ATOM 666 N N . GLY A 1 82 ? -9.402 -10.562 7.743 1.00 97.25 82 GLY A N 1
ATOM 667 C CA . GLY A 1 82 ? -9.724 -11.190 6.472 1.00 97.25 82 GLY A CA 1
ATOM 668 C C . GLY A 1 82 ? -10.054 -10.203 5.355 1.00 97.25 82 GLY A C 1
ATOM 669 O O . GLY A 1 82 ? -9.801 -8.999 5.418 1.00 97.25 82 GLY A O 1
ATOM 670 N N . ARG A 1 83 ? -10.608 -10.744 4.268 1.00 97.44 83 ARG A N 1
ATOM 671 C CA . ARG A 1 83 ? -10.994 -9.961 3.092 1.00 97.44 83 ARG A CA 1
ATOM 672 C C . ARG A 1 83 ? -12.109 -8.978 3.454 1.00 97.44 83 ARG A C 1
ATOM 674 O O . ARG A 1 83 ? -13.141 -9.390 3.966 1.00 97.44 83 ARG A O 1
ATOM 681 N N . GLY A 1 84 ? -11.932 -7.708 3.099 1.00 95.69 84 GLY A N 1
ATOM 682 C CA . GLY A 1 84 ? -12.912 -6.643 3.347 1.00 95.69 84 GLY A CA 1
ATOM 683 C C . GLY A 1 84 ? -12.766 -5.930 4.694 1.00 95.69 84 GLY A C 1
ATOM 684 O O . GLY A 1 84 ? -13.249 -4.804 4.817 1.00 95.69 84 GLY A O 1
ATOM 685 N N . ASP A 1 85 ? -12.044 -6.508 5.658 1.00 96.44 85 ASP A N 1
ATOM 686 C CA . ASP A 1 85 ? -11.755 -5.827 6.920 1.00 96.44 85 ASP A CA 1
ATOM 687 C C . ASP A 1 85 ? -10.920 -4.574 6.686 1.00 96.44 85 ASP A C 1
ATOM 689 O O . ASP A 1 85 ? -10.107 -4.506 5.763 1.00 96.44 85 ASP A O 1
ATOM 693 N N . ARG A 1 86 ? -11.110 -3.563 7.535 1.00 95.12 86 ARG A N 1
ATOM 694 C CA . ARG A 1 86 ? -10.383 -2.294 7.434 1.00 95.12 86 ARG A CA 1
ATOM 695 C C . ARG A 1 86 ? -9.283 -2.279 8.476 1.00 95.12 86 ARG A C 1
ATOM 697 O O . ARG A 1 86 ? -9.550 -2.490 9.654 1.00 95.12 86 ARG A O 1
ATOM 704 N N . VAL A 1 87 ? -8.064 -2.002 8.036 1.00 95.56 87 VAL A N 1
ATOM 705 C CA . VAL A 1 87 ? -6.894 -1.894 8.907 1.00 95.56 87 VAL A CA 1
ATOM 706 C C . VAL A 1 87 ? -6.368 -0.475 8.801 1.00 95.56 87 VAL A C 1
ATOM 708 O O . VAL A 1 87 ? -5.797 -0.082 7.778 1.00 95.56 87 VAL A O 1
ATOM 711 N N . ALA A 1 88 ? -6.605 0.298 9.856 1.00 93.25 88 ALA A N 1
ATOM 712 C CA . ALA A 1 88 ? -6.107 1.655 9.969 1.00 93.25 88 ALA A CA 1
ATOM 713 C C . ALA A 1 88 ? -4.651 1.661 10.442 1.00 93.25 88 ALA A C 1
ATOM 715 O O . ALA A 1 88 ? -4.264 0.888 11.317 1.00 93.25 88 ALA A O 1
ATOM 716 N N . ALA A 1 89 ? -3.839 2.526 9.841 1.00 92.25 89 ALA A N 1
ATOM 717 C CA . ALA A 1 89 ? -2.407 2.591 10.081 1.00 92.25 89 ALA A CA 1
ATOM 718 C C . ALA A 1 89 ? -1.974 4.036 10.335 1.00 92.25 89 ALA A C 1
ATOM 720 O O . ALA A 1 89 ? -1.885 4.833 9.401 1.00 92.25 89 ALA A O 1
ATOM 721 N N . LEU A 1 90 ? -1.676 4.354 11.596 1.00 90.50 90 LEU A N 1
ATOM 722 C CA . LEU A 1 90 ? -1.072 5.621 12.001 1.00 90.50 90 LEU A CA 1
ATOM 723 C C . LEU A 1 90 ? 0.442 5.446 12.075 1.00 90.50 90 LEU A C 1
ATOM 725 O O . LEU A 1 90 ? 0.987 5.049 13.100 1.00 90.50 90 LEU A O 1
ATOM 729 N N . MET A 1 91 ? 1.116 5.692 10.955 1.00 91.12 91 MET A N 1
ATOM 730 C CA . MET A 1 91 ? 2.564 5.535 10.849 1.00 91.12 91 MET A CA 1
ATOM 731 C C . MET A 1 91 ? 3.186 6.700 10.079 1.00 91.12 91 MET A C 1
ATOM 733 O O . MET A 1 91 ? 2.587 7.179 9.112 1.00 91.12 91 MET A O 1
ATOM 737 N N . PRO A 1 92 ? 4.391 7.153 10.469 1.00 91.25 92 PRO A N 1
ATOM 738 C CA . PRO A 1 92 ? 5.132 8.148 9.705 1.00 91.25 92 PRO A CA 1
ATOM 739 C C . PRO A 1 92 ? 5.632 7.551 8.377 1.00 91.25 92 PRO A C 1
ATOM 741 O O . PRO A 1 92 ? 5.360 6.399 8.038 1.00 91.25 92 PRO A O 1
ATOM 744 N N . ARG A 1 93 ? 6.399 8.329 7.603 1.00 92.25 93 ARG A N 1
ATOM 745 C CA . ARG A 1 93 ? 7.023 7.869 6.348 1.00 92.25 93 ARG A CA 1
ATOM 746 C C . ARG A 1 93 ? 8.203 6.924 6.621 1.00 92.25 93 ARG A C 1
ATOM 748 O O . ARG A 1 93 ? 9.357 7.291 6.413 1.00 92.25 93 ARG A O 1
ATOM 755 N N . VAL A 1 94 ? 7.906 5.720 7.099 1.00 95.44 94 VAL A N 1
ATOM 756 C CA . VAL A 1 94 ? 8.872 4.656 7.417 1.00 95.44 94 VAL A CA 1
ATOM 757 C C . VAL A 1 94 ? 8.629 3.412 6.550 1.00 95.44 94 VAL A C 1
ATOM 759 O O . VAL A 1 94 ? 7.510 3.232 6.061 1.00 95.44 94 VAL A O 1
ATOM 762 N N . PRO A 1 95 ? 9.635 2.543 6.325 1.00 97.25 95 PRO A N 1
ATOM 763 C CA . PRO A 1 95 ? 9.484 1.336 5.504 1.00 97.25 95 PRO A CA 1
ATOM 764 C C . PRO A 1 95 ? 8.330 0.429 5.949 1.00 97.25 95 PRO A C 1
ATOM 766 O O . PRO A 1 95 ? 7.630 -0.159 5.123 1.00 97.25 95 PRO A O 1
ATOM 769 N N . GLU A 1 96 ? 8.081 0.362 7.253 1.00 97.62 96 GLU A N 1
ATOM 770 C CA . GLU A 1 96 ? 7.025 -0.432 7.875 1.00 97.62 96 GLU A CA 1
ATOM 771 C C . GLU A 1 96 ? 5.623 -0.016 7.392 1.00 97.62 96 GLU A C 1
ATOM 773 O O . GLU A 1 96 ? 4.743 -0.870 7.279 1.00 97.62 96 GLU A O 1
ATOM 778 N N . ALA A 1 97 ? 5.424 1.250 6.998 1.00 96.88 97 ALA A N 1
ATOM 779 C CA . ALA A 1 97 ? 4.169 1.714 6.405 1.00 96.88 97 ALA A CA 1
ATOM 780 C C . ALA A 1 97 ? 3.863 1.019 5.067 1.00 96.88 97 ALA A C 1
ATOM 782 O O . ALA A 1 97 ? 2.716 0.651 4.797 1.00 96.88 97 ALA A O 1
ATOM 783 N N . TYR A 1 98 ? 4.893 0.777 4.253 1.00 97.62 98 TYR A N 1
ATOM 784 C CA . TYR A 1 98 ? 4.777 0.036 2.994 1.00 97.62 98 TYR A CA 1
ATOM 785 C C . TYR A 1 98 ? 4.606 -1.464 3.241 1.00 97.62 98 TYR A C 1
ATOM 787 O O . TYR A 1 98 ? 3.815 -2.122 2.569 1.00 97.62 98 TYR A O 1
ATOM 795 N N . VAL A 1 99 ? 5.297 -2.014 4.244 1.00 98.62 99 VAL A N 1
ATOM 796 C CA . VAL A 1 99 ? 5.110 -3.413 4.658 1.00 98.62 99 VAL A CA 1
ATOM 797 C C . VAL A 1 99 ? 3.668 -3.658 5.112 1.00 98.62 99 VAL A C 1
ATOM 799 O O . VAL A 1 99 ? 3.072 -4.662 4.722 1.00 98.62 99 VAL A O 1
ATOM 802 N N . ALA A 1 100 ? 3.085 -2.742 5.890 1.00 98.50 100 ALA A N 1
ATOM 803 C CA . ALA A 1 100 ? 1.705 -2.845 6.355 1.00 98.50 100 ALA A CA 1
ATOM 804 C C . ALA A 1 100 ? 0.691 -2.755 5.216 1.00 98.50 100 ALA A C 1
ATOM 806 O O . ALA A 1 100 ? -0.206 -3.594 5.147 1.00 98.50 100 ALA A O 1
ATOM 807 N N . SER A 1 101 ? 0.840 -1.796 4.297 1.00 98.38 101 SER A N 1
ATOM 808 C CA . SER A 1 101 ? -0.080 -1.673 3.160 1.00 98.38 101 SER A CA 1
ATOM 809 C C . SER A 1 101 ? -0.060 -2.923 2.280 1.00 98.38 101 SER A C 1
ATOM 811 O O . SER A 1 101 ? -1.117 -3.480 1.975 1.00 98.38 101 SER A O 1
ATOM 813 N N . LEU A 1 102 ? 1.132 -3.443 1.972 1.00 98.75 102 LEU A N 1
ATOM 814 C CA . LEU A 1 102 ? 1.299 -4.697 1.241 1.00 98.75 102 LEU A CA 1
ATOM 815 C C . LEU A 1 102 ? 0.700 -5.888 2.001 1.00 98.75 102 LEU A C 1
ATOM 817 O O . LEU A 1 102 ? 0.002 -6.701 1.398 1.00 98.75 102 LEU A O 1
ATOM 821 N N . ALA A 1 103 ? 0.927 -6.002 3.311 1.00 98.75 103 ALA A N 1
ATOM 822 C CA . ALA A 1 103 ? 0.387 -7.091 4.127 1.00 98.75 103 ALA A CA 1
ATOM 823 C C . ALA A 1 103 ? -1.148 -7.098 4.156 1.00 98.75 103 ALA A C 1
ATOM 825 O O .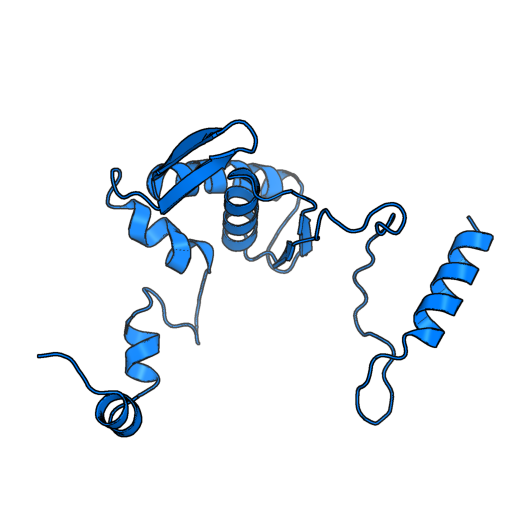 ALA A 1 103 ? -1.773 -8.145 3.977 1.00 98.75 103 ALA A O 1
ATOM 826 N N . VAL A 1 104 ? -1.756 -5.926 4.332 1.00 98.69 104 VAL A N 1
ATOM 827 C CA . VAL A 1 104 ? -3.212 -5.750 4.338 1.00 98.69 104 VAL A CA 1
ATOM 828 C C . VAL A 1 104 ? -3.793 -6.082 2.962 1.00 98.69 104 VAL A C 1
ATOM 830 O O . VAL A 1 104 ? -4.741 -6.863 2.859 1.00 98.69 104 VAL A O 1
ATOM 833 N N . TRP A 1 105 ? -3.174 -5.604 1.879 1.00 98.56 105 TRP A N 1
ATOM 834 C CA . TRP A 1 105 ? -3.608 -5.953 0.525 1.00 98.56 105 TRP A CA 1
ATOM 835 C C . TRP A 1 105 ? -3.440 -7.441 0.205 1.00 98.56 105 TRP A C 1
ATOM 837 O O . TRP A 1 105 ? -4.321 -8.003 -0.445 1.00 98.56 105 TRP A O 1
ATOM 847 N N . LYS A 1 106 ? -2.394 -8.121 0.700 1.00 98.50 106 LYS A N 1
ATOM 848 C CA . LYS A 1 106 ? -2.242 -9.587 0.561 1.00 98.50 106 LYS A CA 1
ATOM 849 C C . LYS A 1 106 ? -3.437 -10.352 1.132 1.00 98.50 106 LYS A C 1
ATOM 851 O O . LYS A 1 106 ? -3.829 -11.365 0.561 1.00 98.50 106 LYS A O 1
ATOM 856 N N . LEU A 1 107 ? -4.036 -9.864 2.218 1.00 98.31 107 LEU A N 1
ATOM 857 C CA . LEU A 1 107 ? -5.235 -10.459 2.822 1.00 98.31 107 LEU A CA 1
ATOM 858 C C . LEU A 1 107 ? -6.530 -10.139 2.064 1.00 98.31 107 LEU A C 1
ATOM 860 O O . LEU A 1 107 ? -7.566 -10.739 2.337 1.00 98.31 107 LEU A O 1
ATOM 864 N N . GLY A 1 108 ? -6.490 -9.203 1.113 1.00 97.56 108 GLY A N 1
ATOM 865 C CA . GLY A 1 108 ? -7.693 -8.625 0.517 1.00 97.56 108 GLY A CA 1
ATOM 866 C C . GLY A 1 108 ? -8.437 -7.690 1.476 1.00 97.56 108 GLY A C 1
ATOM 867 O O . GLY A 1 108 ? -9.611 -7.398 1.250 1.00 97.56 108 GLY A O 1
ATOM 868 N N . ALA A 1 109 ? -7.773 -7.251 2.545 1.00 98.12 109 ALA A N 1
ATOM 869 C CA . ALA A 1 109 ? -8.266 -6.240 3.467 1.00 98.12 109 ALA A CA 1
ATOM 870 C C . ALA A 1 109 ? -8.051 -4.826 2.887 1.00 98.12 109 ALA A C 1
ATOM 872 O O . ALA A 1 109 ? -7.321 -4.617 1.908 1.00 98.12 109 ALA A O 1
ATOM 873 N N . VAL A 1 110 ? -8.703 -3.839 3.493 1.00 97.00 110 VAL A N 1
ATOM 874 C CA . VAL A 1 110 ? -8.676 -2.428 3.104 1.00 97.00 110 VAL A CA 1
ATOM 875 C C . VAL A 1 110 ? -7.684 -1.682 3.991 1.00 97.00 110 VAL A C 1
ATOM 877 O O . VAL A 1 110 ? -7.903 -1.507 5.187 1.00 97.00 110 VAL A O 1
ATOM 880 N N . PHE A 1 111 ? -6.584 -1.226 3.395 1.00 97.12 111 PHE A N 1
ATOM 881 C CA . PHE A 1 111 ? -5.595 -0.394 4.080 1.00 97.12 111 PHE A CA 1
ATOM 882 C C . PHE A 1 111 ? -6.087 1.051 4.185 1.00 97.12 111 PHE A C 1
ATOM 884 O O . PHE A 1 111 ? -6.428 1.656 3.167 1.00 97.12 111 PHE A O 1
ATOM 891 N N . VAL A 1 112 ? -6.094 1.600 5.401 1.00 94.44 112 VAL A N 1
ATOM 892 C CA . VAL A 1 112 ? -6.548 2.966 5.691 1.00 94.44 112 VAL A CA 1
ATOM 893 C C . VAL A 1 112 ? -5.377 3.761 6.285 1.00 94.44 112 VAL A C 1
ATOM 895 O O . VAL A 1 112 ? -5.113 3.657 7.484 1.00 94.44 112 VAL A O 1
ATOM 898 N N . PRO A 1 113 ? -4.629 4.527 5.469 1.00 93.00 113 PRO A N 1
ATOM 899 C CA . PRO A 1 113 ? -3.524 5.331 5.972 1.00 93.00 113 PRO A CA 1
ATOM 900 C C . PRO A 1 113 ? -4.048 6.519 6.778 1.00 93.00 113 PRO A C 1
ATOM 902 O O . PRO A 1 113 ? -4.938 7.243 6.328 1.00 93.00 113 PRO A O 1
ATOM 905 N N . LEU A 1 114 ? -3.455 6.744 7.945 1.00 88.50 114 LEU A N 1
ATOM 906 C CA . LEU A 1 114 ? -3.734 7.895 8.793 1.00 88.50 114 LEU A CA 1
ATOM 907 C C . LEU A 1 114 ? -2.519 8.811 8.816 1.00 88.50 114 LEU A C 1
ATOM 909 O O . LEU A 1 114 ? -1.381 8.368 8.971 1.00 88.50 114 LEU A O 1
ATOM 913 N N . PHE A 1 115 ? -2.770 10.104 8.658 1.00 85.44 115 PHE A N 1
ATOM 914 C CA . PHE A 1 115 ? -1.720 11.107 8.671 1.00 85.44 115 PHE A CA 1
ATOM 915 C C . PHE A 1 115 ? -1.193 11.314 10.095 1.00 85.44 115 PHE A C 1
ATOM 917 O O . PHE A 1 115 ? -1.963 11.503 11.022 1.00 85.44 115 PHE A O 1
ATOM 924 N N . THR A 1 116 ? 0.122 11.319 10.298 1.00 82.62 116 THR A N 1
ATOM 925 C CA . THR A 1 116 ? 0.699 11.512 11.643 1.00 82.62 116 THR A CA 1
ATOM 926 C C . THR A 1 116 ? 0.786 12.972 12.077 1.00 82.62 116 THR A C 1
ATOM 928 O O . THR A 1 116 ? 1.130 13.245 13.220 1.00 82.62 116 THR A O 1
ATOM 931 N N . GLY A 1 117 ? 0.499 13.926 11.189 1.00 81.50 117 GLY A N 1
ATOM 932 C CA . GLY A 1 117 ? 0.606 15.357 11.481 1.00 81.50 117 GLY A CA 1
ATOM 933 C C . GLY A 1 117 ? -0.673 15.998 12.018 1.00 81.50 117 GLY A C 1
ATOM 934 O O . GLY A 1 117 ? -0.814 17.208 11.892 1.00 81.50 117 GLY A O 1
ATOM 935 N N . PHE A 1 118 ? -1.614 15.233 12.580 1.00 71.50 118 PHE A N 1
ATOM 936 C CA . PHE A 1 118 ? -2.862 15.805 13.104 1.00 71.50 118 PHE A CA 1
ATOM 937 C C . PHE A 1 118 ? -2.678 16.726 14.334 1.00 71.50 118 PHE A C 1
ATOM 939 O O . PHE A 1 118 ? -3.620 17.412 14.721 1.00 71.50 118 PHE A O 1
ATOM 946 N N . GLY A 1 119 ? -1.484 16.796 14.936 1.00 69.94 119 GLY A N 1
ATOM 947 C CA . GLY A 1 119 ? -1.237 17.644 16.109 1.00 69.94 119 GLY A CA 1
ATOM 948 C C . GLY A 1 119 ? -2.134 17.263 17.303 1.00 69.94 119 GLY A C 1
ATOM 949 O O . GLY A 1 119 ? -2.569 16.114 17.388 1.00 69.94 119 GLY A O 1
ATOM 950 N N . PRO A 1 120 ? -2.438 18.189 18.232 1.00 68.75 120 PRO A N 1
ATOM 951 C CA . PRO A 1 120 ? -3.335 17.917 19.363 1.00 68.75 120 PRO A CA 1
ATOM 952 C C . PRO A 1 120 ? -4.784 17.602 18.944 1.00 68.75 120 PRO A C 1
ATOM 954 O O . PRO A 1 120 ? -5.545 17.076 19.753 1.00 68.75 120 PRO A O 1
ATOM 957 N N . GLU A 1 121 ? -5.154 17.864 17.686 1.00 69.19 121 GLU A N 1
ATOM 958 C CA . GLU A 1 121 ? -6.454 17.508 17.101 1.00 69.19 121 GLU 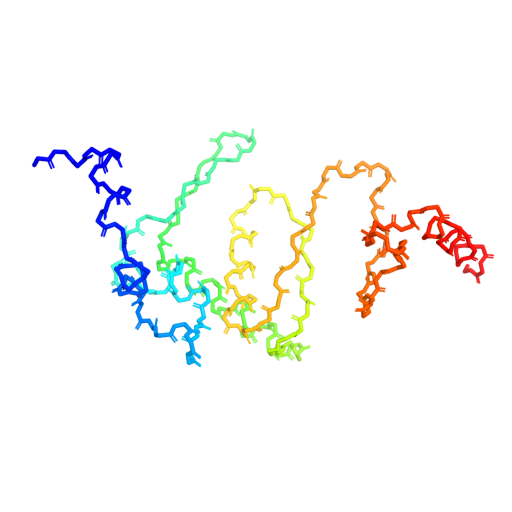A CA 1
ATOM 959 C C . GLU A 1 121 ? -6.463 16.110 16.454 1.00 69.19 121 GLU A C 1
ATOM 961 O O . GLU A 1 121 ? -7.345 15.787 15.655 1.00 69.19 121 GLU A O 1
ATOM 966 N N . ALA A 1 122 ? -5.483 15.259 16.781 1.00 71.94 122 ALA A N 1
ATOM 967 C CA . ALA A 1 122 ? -5.469 13.877 16.324 1.00 71.94 122 ALA A CA 1
ATOM 968 C C . ALA A 1 122 ? -6.759 13.136 16.706 1.00 71.94 122 ALA A C 1
ATOM 970 O O . ALA A 1 122 ? -7.194 13.216 17.860 1.00 71.94 122 ALA A O 1
ATOM 971 N N . PRO A 1 123 ? -7.369 12.392 15.760 1.00 71.94 123 PRO A N 1
ATOM 972 C CA . PRO A 1 123 ? -8.532 11.580 16.071 1.00 71.94 123 PRO A CA 1
ATOM 973 C C . PRO A 1 123 ? -8.148 10.554 17.140 1.00 71.94 123 PRO A C 1
ATOM 975 O O . PRO A 1 123 ? -7.243 9.744 16.939 1.00 71.94 123 PRO A O 1
ATOM 978 N N . ARG A 1 124 ? -8.828 10.621 18.289 1.00 75.56 124 ARG A N 1
ATOM 979 C CA . ARG A 1 124 ? -8.652 9.680 19.409 1.00 75.56 124 ARG A CA 1
ATOM 980 C C . ARG A 1 124 ? -9.296 8.327 19.127 1.00 75.56 124 ARG A C 1
ATOM 982 O O . ARG A 1 124 ? -8.869 7.315 19.666 1.00 75.56 124 ARG A O 1
ATOM 989 N N . GLU A 1 125 ? -10.301 8.333 18.262 1.00 78.00 125 GLU A N 1
ATOM 990 C CA . GLU A 1 125 ? -11.069 7.171 17.857 1.00 78.00 125 GLU A CA 1
ATOM 991 C C . GLU A 1 125 ? -11.354 7.247 16.357 1.00 78.00 125 GLU A C 1
ATOM 993 O O . GLU A 1 125 ? -11.447 8.333 15.772 1.00 78.00 125 GLU A O 1
ATOM 998 N N . ILE A 1 126 ? -11.457 6.079 15.726 1.00 79.31 126 ILE A N 1
ATOM 999 C CA . ILE A 1 126 ? -11.806 5.948 14.316 1.00 79.31 126 ILE A CA 1
ATOM 1000 C C . ILE A 1 126 ? -12.963 4.976 14.216 1.00 79.31 126 ILE A C 1
ATOM 1002 O O . ILE A 1 126 ? -12.806 3.776 14.433 1.00 79.31 126 ILE A O 1
ATOM 1006 N N . GLU A 1 127 ? -14.105 5.510 13.812 1.00 82.69 127 GLU A N 1
ATOM 1007 C CA . GLU A 1 127 ? -15.291 4.728 13.528 1.00 82.69 127 GLU A CA 1
ATOM 1008 C C . GLU A 1 127 ? -15.473 4.579 12.014 1.00 82.69 127 GLU A C 1
ATOM 1010 O O . GLU A 1 127 ? -15.440 5.549 11.249 1.00 82.69 127 GLU A O 1
ATOM 1015 N N . PHE A 1 128 ? -15.688 3.343 11.564 1.00 82.56 128 PHE A N 1
ATOM 1016 C CA . PHE A 1 128 ? -16.048 3.062 10.179 1.00 82.56 128 PHE A CA 1
ATOM 1017 C C . PHE A 1 128 ? -17.564 2.975 10.035 1.00 82.56 128 PHE A C 1
ATOM 1019 O O . PHE A 1 128 ? -18.153 1.919 10.259 1.00 82.56 128 PHE A O 1
ATOM 1026 N N . VAL A 1 129 ? -18.181 4.067 9.591 1.00 85.06 129 VAL A N 1
ATOM 1027 C CA . VAL A 1 129 ? -19.630 4.130 9.368 1.00 85.06 129 VAL A CA 1
ATOM 1028 C C . VAL A 1 129 ? -20.026 3.647 7.960 1.00 85.06 129 VAL A C 1
ATOM 1030 O O . VAL A 1 129 ? -19.299 3.918 6.998 1.00 85.06 129 VAL A O 1
ATOM 1033 N N . PRO A 1 130 ? -21.182 2.972 7.785 1.00 84.75 130 PRO A N 1
ATOM 1034 C CA . PRO A 1 130 ? -21.663 2.532 6.468 1.00 84.75 130 PRO A CA 1
ATOM 1035 C C . PRO A 1 130 ? -21.934 3.686 5.497 1.00 84.75 130 PRO A C 1
ATOM 1037 O O . PRO A 1 130 ? -21.790 3.543 4.284 1.00 84.75 130 PRO A O 1
ATOM 1040 N N . SER A 1 131 ? -22.337 4.842 6.027 1.00 88.81 131 SER A N 1
ATOM 1041 C CA . SER A 1 131 ? -22.558 6.052 5.245 1.00 88.81 131 SER A CA 1
ATOM 1042 C C . SER A 1 131 ? -22.281 7.294 6.083 1.00 88.81 131 SER A C 1
ATOM 1044 O O . SER A 1 131 ? -22.450 7.297 7.299 1.00 88.81 131 SER A O 1
ATOM 1046 N N . LEU A 1 132 ? -21.831 8.355 5.415 1.00 91.44 132 LEU A N 1
ATOM 1047 C CA . LEU A 1 132 ? -21.684 9.672 6.025 1.00 91.44 132 LEU A CA 1
ATOM 1048 C C . LEU A 1 132 ? -22.953 10.488 5.765 1.00 91.44 132 LEU A C 1
ATOM 1050 O O . LEU A 1 132 ? -23.507 10.375 4.668 1.00 91.44 132 LEU A O 1
ATOM 1054 N N . PRO A 1 133 ? -23.375 11.357 6.700 1.00 93.06 133 PRO A N 1
ATOM 1055 C CA . PRO A 1 133 ? -24.493 12.256 6.465 1.00 93.06 133 PRO A CA 1
ATOM 1056 C C . PRO A 1 133 ? -24.141 13.220 5.331 1.00 93.06 133 PRO A C 1
ATOM 1058 O O . PRO A 1 133 ? -23.085 13.867 5.346 1.00 93.06 133 PRO A O 1
ATOM 1061 N N . ARG A 1 134 ? -25.011 13.295 4.324 1.00 95.31 134 ARG A N 1
ATOM 1062 C CA . ARG A 1 134 ? -24.806 14.088 3.109 1.00 95.31 134 ARG A CA 1
ATOM 1063 C C . ARG A 1 134 ? -25.993 15.009 2.853 1.00 95.31 134 ARG A C 1
ATOM 1065 O O . ARG A 1 134 ? -27.116 14.704 3.233 1.00 95.31 134 ARG A O 1
ATOM 1072 N N . THR A 1 135 ? -25.734 16.139 2.204 1.00 93.19 135 THR A N 1
ATOM 1073 C CA . THR A 1 135 ? -26.777 16.959 1.575 1.00 93.19 135 THR A CA 1
ATOM 1074 C C . THR A 1 135 ? -27.381 16.218 0.381 1.00 93.19 135 THR A C 1
ATOM 1076 O O . THR A 1 135 ? -26.794 15.252 -0.106 1.00 93.19 135 THR A O 1
ATOM 1079 N N . GLU A 1 136 ? -28.488 16.721 -0.165 1.00 92.06 136 GLU A N 1
ATOM 1080 C CA . GLU A 1 136 ? -29.058 16.217 -1.428 1.00 92.06 136 GLU A CA 1
ATOM 1081 C C . GLU A 1 136 ? -28.040 16.251 -2.582 1.00 92.06 136 GLU A C 1
ATOM 10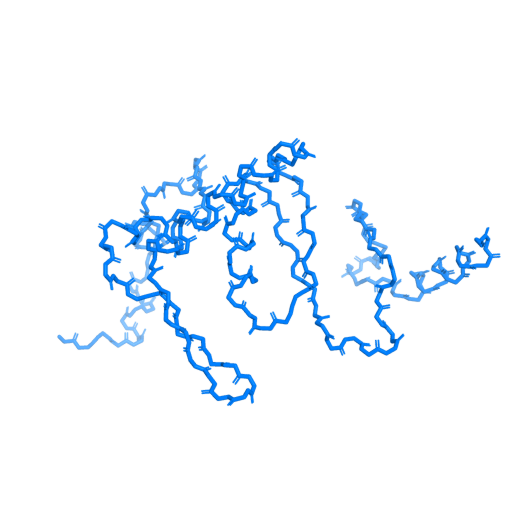83 O O . GLU A 1 136 ? -27.983 15.346 -3.404 1.00 92.06 136 GLU A O 1
ATOM 1088 N N . SER A 1 137 ? -27.144 17.245 -2.586 1.00 93.50 137 SER A N 1
ATOM 1089 C CA . SER A 1 137 ? -26.018 17.348 -3.528 1.00 93.50 137 SER A CA 1
ATOM 1090 C C . SER A 1 137 ? -24.816 16.445 -3.206 1.00 93.50 137 SER A C 1
ATOM 1092 O O . SER A 1 137 ? -23.779 16.540 -3.861 1.00 93.50 137 SER A O 1
ATOM 1094 N N . GLY A 1 138 ? -24.901 15.598 -2.176 1.00 92.44 138 GLY A N 1
ATOM 1095 C CA . GLY A 1 138 ? -23.862 14.635 -1.804 1.00 92.44 138 GLY A CA 1
ATOM 1096 C C . GLY A 1 138 ? -22.720 15.187 -0.941 1.00 92.44 138 GLY A C 1
ATOM 1097 O O . GLY A 1 138 ? -21.797 14.438 -0.607 1.00 92.44 138 GLY A O 1
ATOM 1098 N N . LYS A 1 139 ? -22.752 16.466 -0.538 1.00 94.00 139 LYS A N 1
ATOM 1099 C CA . LYS A 1 139 ? -21.712 17.060 0.320 1.00 94.00 139 LYS A CA 1
ATOM 1100 C C . LYS A 1 139 ? -21.840 16.540 1.747 1.00 94.00 139 LYS A C 1
ATOM 1102 O O . LYS A 1 139 ? -22.925 16.559 2.315 1.00 94.00 139 LYS A O 1
ATOM 1107 N N . ILE A 1 140 ? -20.724 16.146 2.358 1.00 95.25 140 ILE A N 1
ATOM 1108 C CA . ILE A 1 140 ? -20.696 15.682 3.753 1.00 95.25 140 ILE A CA 1
ATOM 1109 C C . ILE A 1 140 ? -21.127 16.810 4.703 1.00 95.25 140 ILE A C 1
ATOM 1111 O O . ILE A 1 140 ? -20.536 17.895 4.707 1.00 95.25 140 ILE A O 1
ATOM 1115 N N . GLN A 1 141 ? -22.104 16.533 5.564 1.00 94.25 141 GLN A N 1
ATOM 1116 C CA . GLN A 1 141 ? -22.627 17.459 6.569 1.00 94.25 141 GLN A CA 1
ATOM 1117 C C . GLN A 1 141 ? -21.735 17.492 7.822 1.00 94.25 141 GLN A C 1
ATOM 1119 O O . GLN A 1 141 ? -22.084 16.995 8.892 1.00 94.25 141 GLN A O 1
ATOM 1124 N N . ARG A 1 142 ? -20.561 18.122 7.713 1.00 92.06 142 ARG A N 1
ATOM 1125 C CA . ARG A 1 142 ? -19.551 18.167 8.796 1.00 92.06 142 ARG A CA 1
ATOM 1126 C C . ARG A 1 142 ? -20.068 18.769 10.109 1.00 92.06 142 ARG A C 1
ATOM 1128 O O . ARG A 1 142 ? -19.634 18.362 11.179 1.00 92.06 142 ARG A O 1
ATOM 1135 N N . ALA A 1 143 ? -20.994 19.728 10.041 1.00 91.25 143 ALA A N 1
ATOM 1136 C CA . ALA A 1 143 ? -21.587 20.345 11.228 1.00 91.25 143 ALA A CA 1
ATOM 1137 C C . ALA A 1 143 ? -22.456 19.370 12.040 1.00 91.25 143 ALA A C 1
ATOM 1139 O O . ALA A 1 143 ? -22.581 19.537 13.251 1.00 91.25 143 ALA A O 1
ATOM 1140 N N . LEU A 1 144 ? -23.063 18.372 11.387 1.00 90.69 144 LEU A N 1
ATOM 1141 C CA . LEU A 1 144 ? -23.794 17.309 12.074 1.00 90.69 144 LEU A CA 1
ATOM 1142 C C . LEU A 1 144 ? -22.813 16.353 12.759 1.00 90.69 144 LEU A C 1
ATOM 1144 O O . LEU A 1 144 ? -22.952 16.101 13.948 1.00 90.69 144 LEU A O 1
ATOM 1148 N N . LEU A 1 145 ? -21.767 15.933 12.040 1.00 89.44 145 LEU A N 1
ATOM 1149 C CA . LEU A 1 145 ? -20.717 15.058 12.576 1.00 89.44 145 LEU A CA 1
ATOM 1150 C C . LEU A 1 145 ? -20.030 15.653 13.814 1.00 89.44 145 LEU A C 1
ATOM 1152 O O . LEU A 1 145 ? -19.833 14.960 14.804 1.00 89.44 145 LEU A O 1
ATOM 1156 N N . ARG A 1 146 ? -19.712 16.955 13.802 1.00 87.12 146 ARG A N 1
ATOM 1157 C CA . ARG A 1 146 ? -19.124 17.640 14.970 1.00 87.12 146 ARG A CA 1
ATOM 1158 C C . ARG A 1 146 ? -20.066 17.670 16.172 1.00 87.12 146 ARG A C 1
ATOM 1160 O O . ARG A 1 146 ? -19.613 17.487 17.294 1.00 87.12 146 ARG A O 1
ATOM 1167 N N . ARG A 1 147 ? -21.365 17.893 15.940 1.00 88.69 147 ARG A N 1
ATOM 1168 C CA . ARG A 1 147 ? -22.382 17.868 17.002 1.00 88.69 147 ARG A CA 1
ATOM 1169 C C . ARG A 1 147 ? -22.537 16.469 17.597 1.00 88.69 147 ARG A C 1
ATOM 1171 O O . ARG A 1 147 ? -22.600 16.350 18.812 1.00 88.69 147 ARG A O 1
ATOM 1178 N N . GLN A 1 148 ? -22.544 15.435 16.754 1.00 85.69 148 GLN A N 1
ATOM 1179 C CA . GLN A 1 148 ? -22.574 14.035 17.186 1.00 85.69 148 GLN A CA 1
ATOM 1180 C C . GLN A 1 148 ? -21.341 13.688 18.028 1.00 85.69 148 GLN A C 1
ATOM 1182 O O . GLN A 1 148 ? -21.494 13.214 19.145 1.00 85.69 148 GLN A O 1
ATOM 1187 N N . ALA A 1 149 ? -20.138 14.021 17.549 1.00 81.25 149 ALA A N 1
ATOM 1188 C CA . ALA A 1 149 ? -18.899 13.780 18.287 1.00 81.25 149 ALA A CA 1
ATOM 1189 C C . ALA A 1 149 ? -18.880 14.487 19.656 1.00 81.25 149 ALA A C 1
ATOM 1191 O O . ALA A 1 149 ? -18.530 13.872 20.659 1.00 81.25 149 ALA A O 1
ATOM 1192 N N . ALA A 1 150 ? -19.309 15.755 19.715 1.00 82.81 150 ALA A N 1
ATOM 1193 C CA . ALA A 1 150 ? -19.400 16.502 20.970 1.00 82.81 150 ALA A CA 1
ATOM 1194 C C . ALA A 1 150 ? -20.411 15.884 21.953 1.00 82.81 150 ALA A C 1
ATOM 1196 O O . ALA A 1 150 ? -20.138 15.832 23.149 1.00 82.81 150 ALA A O 1
ATOM 1197 N N . ALA A 1 151 ? -21.551 15.390 21.458 1.00 82.69 151 ALA A N 1
ATOM 1198 C CA . ALA A 1 151 ? -22.546 14.711 22.286 1.00 82.69 151 ALA A CA 1
ATOM 1199 C C . ALA A 1 151 ? -22.018 13.379 22.845 1.00 82.69 151 ALA A C 1
ATOM 1201 O O . ALA A 1 151 ? -22.199 13.112 24.030 1.00 82.69 151 ALA A O 1
ATOM 1202 N N . SER A 1 152 ? -21.319 12.582 22.031 1.00 75.06 152 SER A N 1
ATOM 1203 C CA . SER A 1 152 ? -20.705 11.320 22.466 1.00 75.06 152 SER A CA 1
ATOM 1204 C C . SER A 1 152 ? -19.583 11.536 23.485 1.00 75.06 152 SER A C 1
ATOM 1206 O O . SER A 1 152 ? -19.510 10.809 24.467 1.00 75.06 152 SER A O 1
ATOM 1208 N N . SER A 1 153 ? -18.744 12.565 23.309 1.00 67.56 153 SER A N 1
ATOM 1209 C CA . SER A 1 153 ? -17.685 12.897 24.279 1.00 67.56 153 SER A CA 1
ATOM 1210 C C . SER A 1 153 ? -18.211 13.429 25.617 1.00 67.56 153 SER A C 1
ATOM 1212 O O . SER A 1 153 ? -17.477 13.395 26.593 1.00 67.56 153 SER A O 1
ATOM 1214 N N . ALA A 1 154 ? -19.446 13.937 25.678 1.00 66.75 154 ALA A N 1
ATOM 1215 C CA . ALA A 1 154 ? -20.074 14.380 26.927 1.00 66.75 154 ALA A CA 1
ATOM 1216 C C . ALA A 1 154 ? -20.752 13.235 27.707 1.00 66.75 154 ALA A C 1
ATOM 1218 O O . ALA A 1 154 ? -21.164 13.435 28.847 1.00 66.75 154 ALA A O 1
ATOM 1219 N N . GLN A 1 155 ? -20.914 12.067 27.078 1.00 57.91 155 GLN A N 1
ATOM 1220 C CA . GLN A 1 155 ? -21.568 10.882 27.647 1.00 57.91 155 GLN A CA 1
ATOM 1221 C C . GLN A 1 155 ? -20.570 9.806 28.114 1.00 57.91 155 GLN A C 1
ATOM 1223 O O . GLN A 1 155 ? -21.000 8.820 28.711 1.00 57.91 155 GLN A O 1
ATOM 1228 N N . ALA A 1 156 ? -19.276 9.985 27.832 1.00 55.47 156 ALA A N 1
ATOM 1229 C CA . ALA A 1 156 ? -18.170 9.101 28.204 1.00 55.47 156 ALA A CA 1
ATOM 1230 C C . ALA A 1 156 ? -17.358 9.699 29.360 1.00 55.47 156 ALA A C 1
ATOM 1232 O O . ALA A 1 156 ? -16.874 8.906 30.197 1.00 55.47 156 ALA A O 1
#

pLDDT: mean 92.31, std 8.85, range [55.47, 98.81]

Secondary structure (DSSP, 8-state):
-PPPHHHHHHH--HHHHHTTSSS-TTT---HHIIIIITGGGSTT-EEEEEE-TTS-EEEEEHHHHHHHHHHHHHHHHHTT--TT-EEEEE--SSHHHHHHHHHHHHTT-EEEEE-TT-GGG--S-----S---B-TT--B-HHHHHHHHHHHHT--

Foldseek 3Di:
DDDDPVRCVVPDDVCVVCVLAPDRVVVDDQPLCRLAVVQCVPVPAWDDWDADPVRDIDTDHSVRLLVLLCVVLVVVVVVVDAAAAEDEDADDPDSVLSSPVSNCSVRNYHYHYDYNPCPPVPPPDDDDDPDADADPVRHGPVVVVVVVVVVVVVVD